Protein AF-A0A9X1VAX0-F1 (afdb_monomer_lite)

pLDDT: mean 89.59, std 10.98, range [48.0, 97.94]

Structure (mmCIF, N/CA/C/O backbone):
data_AF-A0A9X1VAX0-F1
#
_entry.id   AF-A0A9X1VAX0-F1
#
loop_
_atom_site.group_PDB
_atom_site.id
_atom_site.type_symbol
_atom_site.label_atom_id
_atom_site.label_alt_id
_atom_site.label_comp_id
_atom_site.label_asym_id
_atom_site.label_entity_id
_atom_site.label_seq_id
_atom_site.pdbx_PDB_ins_code
_atom_site.Cartn_x
_atom_site.Cartn_y
_atom_site.Cartn_z
_atom_site.occupancy
_atom_site.B_iso_or_equiv
_atom_site.auth_seq_id
_atom_site.auth_comp_id
_atom_site.auth_asym_id
_atom_site.auth_atom_id
_atom_site.pdbx_PDB_model_num
ATOM 1 N N . MET A 1 1 ? -7.367 -18.159 -12.049 1.00 48.00 1 MET A N 1
ATOM 2 C CA . MET A 1 1 ? -6.075 -18.676 -12.539 1.00 48.00 1 MET A CA 1
ATOM 3 C C . MET A 1 1 ? -5.562 -17.677 -13.557 1.00 48.00 1 MET A C 1
ATOM 5 O O . MET A 1 1 ? -6.374 -17.200 -14.334 1.00 48.00 1 MET A O 1
ATOM 9 N N . PHE A 1 2 ? -4.285 -17.302 -13.514 1.00 55.66 2 PHE A N 1
ATOM 10 C CA . PHE A 1 2 ? -3.654 -16.607 -14.638 1.00 55.66 2 PHE A CA 1
ATOM 11 C C . PHE A 1 2 ? -3.226 -17.702 -15.616 1.00 55.66 2 PHE A C 1
ATOM 13 O O . PHE A 1 2 ? -2.277 -18.431 -15.337 1.00 55.66 2 PHE A O 1
ATOM 20 N N . GLU A 1 3 ? -4.012 -17.919 -16.666 1.00 60.62 3 GLU A N 1
ATOM 21 C CA . GLU A 1 3 ? -3.714 -18.920 -17.691 1.00 60.62 3 GLU A CA 1
ATOM 22 C C . GLU A 1 3 ? -2.617 -18.366 -18.608 1.00 60.62 3 GLU A C 1
ATOM 24 O O . GLU A 1 3 ? -2.692 -17.229 -19.063 1.00 60.62 3 GLU A O 1
ATOM 29 N N . SER A 1 4 ? -1.552 -19.138 -18.827 1.00 67.69 4 SER A N 1
ATOM 30 C CA . SER A 1 4 ? -0.422 -18.750 -19.678 1.00 67.69 4 SER A CA 1
ATOM 31 C C . SER A 1 4 ? -0.692 -19.114 -21.142 1.00 67.69 4 SER A C 1
ATOM 33 O O . SER A 1 4 ? 0.106 -19.807 -21.772 1.00 67.69 4 SER A O 1
ATOM 35 N N . ASP A 1 5 ? -1.833 -18.697 -21.682 1.00 76.50 5 ASP A N 1
ATOM 36 C CA . ASP A 1 5 ? -2.206 -18.907 -23.090 1.00 76.50 5 ASP A CA 1
ATOM 37 C C . ASP A 1 5 ? -1.375 -18.050 -24.067 1.00 76.50 5 ASP A C 1
ATOM 39 O O . ASP A 1 5 ? -1.556 -18.115 -25.282 1.00 76.50 5 ASP A O 1
ATOM 43 N N . GLY A 1 6 ? -0.431 -17.262 -23.544 1.00 74.62 6 GLY A N 1
ATOM 44 C CA . GLY A 1 6 ? 0.404 -16.364 -24.330 1.00 74.62 6 GLY A CA 1
ATOM 45 C C . GLY A 1 6 ? -0.338 -15.107 -24.780 1.00 74.62 6 GLY A C 1
ATOM 46 O O . GLY A 1 6 ? 0.197 -14.366 -25.607 1.00 74.62 6 GLY A O 1
ATOM 47 N N . ALA A 1 7 ? -1.538 -14.842 -24.249 1.00 80.62 7 ALA A N 1
ATOM 48 C CA . ALA A 1 7 ? -2.260 -13.617 -24.533 1.00 80.62 7 ALA A CA 1
ATOM 49 C C . ALA A 1 7 ? -1.454 -12.398 -24.064 1.00 80.62 7 ALA A C 1
ATOM 51 O O . ALA A 1 7 ? -1.101 -12.249 -22.891 1.00 80.62 7 ALA A O 1
ATOM 52 N N . ILE A 1 8 ? -1.174 -11.496 -25.004 1.00 80.94 8 ILE A N 1
ATOM 53 C CA . ILE A 1 8 ? -0.601 -10.187 -24.708 1.00 80.94 8 ILE A CA 1
ATOM 54 C C . ILE A 1 8 ? -1.757 -9.277 -24.301 1.00 80.94 8 ILE A C 1
ATOM 56 O O . ILE A 1 8 ? -2.564 -8.874 -25.137 1.00 80.94 8 ILE A O 1
ATOM 60 N N . ILE A 1 9 ? -1.835 -8.954 -23.013 1.00 81.88 9 ILE A N 1
ATOM 61 C CA . ILE A 1 9 ? -2.786 -7.968 -22.503 1.00 81.88 9 ILE A CA 1
ATOM 62 C C . ILE A 1 9 ? -2.109 -6.599 -22.559 1.00 81.88 9 ILE A C 1
ATOM 64 O O . ILE A 1 9 ? -1.244 -6.285 -21.740 1.00 81.88 9 ILE A O 1
ATOM 68 N N . THR A 1 10 ? -2.496 -5.781 -23.535 1.00 83.19 10 THR A N 1
ATOM 69 C CA . THR A 1 10 ? -2.088 -4.374 -23.582 1.00 83.19 10 THR A CA 1
ATOM 70 C C . THR A 1 10 ? -2.902 -3.602 -22.550 1.00 83.19 10 THR A C 1
ATOM 72 O O . THR A 1 10 ? -4.128 -3.651 -22.559 1.00 83.19 10 THR A O 1
ATOM 75 N N . SER A 1 11 ? -2.230 -2.904 -21.634 1.00 84.31 11 SER A N 1
ATOM 76 C CA . SER A 1 11 ? -2.919 -2.018 -20.697 1.00 84.31 11 SER A CA 1
ATOM 77 C C . SER A 1 11 ? -3.171 -0.666 -21.359 1.00 84.31 11 SER A C 1
ATOM 79 O O . SER A 1 11 ? -2.226 0.082 -21.597 1.00 84.31 11 SER A O 1
ATOM 81 N N . ASP A 1 12 ? -4.439 -0.328 -21.593 1.00 88.75 12 ASP A N 1
ATOM 82 C CA . ASP A 1 12 ? -4.864 1.021 -22.004 1.00 88.75 12 ASP A CA 1
ATOM 83 C C . ASP A 1 12 ? -4.983 1.995 -20.813 1.00 88.75 12 ASP A C 1
ATOM 85 O O . ASP A 1 12 ? -5.364 3.158 -20.966 1.00 88.75 12 ASP A O 1
ATOM 89 N N . SER A 1 13 ? -4.682 1.530 -19.596 1.00 86.25 13 SER A N 1
ATOM 90 C CA . SER A 1 13 ? -4.783 2.352 -18.390 1.00 86.25 13 SER A CA 1
ATOM 91 C C . SER A 1 13 ? -3.696 3.422 -18.347 1.00 86.25 13 SER A C 1
ATOM 93 O O . SER A 1 13 ? -2.524 3.169 -18.620 1.00 86.25 13 SER A O 1
ATOM 95 N N . THR A 1 14 ? -4.068 4.621 -17.902 1.00 89.75 14 THR A N 1
ATOM 96 C CA . THR A 1 14 ? -3.097 5.678 -17.608 1.00 89.75 14 THR A CA 1
ATOM 97 C C . THR A 1 14 ? -2.289 5.322 -16.364 1.00 89.75 14 THR A C 1
ATOM 99 O O . THR A 1 14 ? -2.861 5.085 -15.298 1.00 89.75 14 THR A O 1
ATOM 102 N N . LEU A 1 15 ? -0.958 5.334 -16.482 1.00 89.38 15 LEU A N 1
ATOM 103 C CA . LEU A 1 15 ? -0.066 5.176 -15.337 1.00 89.38 15 LEU A CA 1
ATOM 104 C C . LEU A 1 15 ? -0.306 6.314 -14.334 1.00 89.38 15 LEU A C 1
ATOM 106 O O . LEU A 1 15 ? -0.224 7.491 -14.686 1.00 89.38 15 LEU A O 1
ATOM 110 N N . ARG A 1 16 ? -0.603 5.958 -13.084 1.00 89.12 16 ARG A N 1
ATOM 111 C CA . ARG A 1 16 ? -0.801 6.901 -11.979 1.00 89.12 16 ARG A CA 1
ATOM 112 C C . ARG A 1 16 ? 0.201 6.612 -10.875 1.00 89.12 16 ARG A C 1
ATOM 114 O O . ARG A 1 16 ? 0.342 5.470 -10.452 1.00 89.12 16 ARG A O 1
ATOM 121 N N . PHE A 1 17 ? 0.852 7.664 -10.397 1.00 89.44 17 PHE A N 1
ATOM 122 C CA . PHE A 1 17 ? 1.719 7.613 -9.228 1.00 89.44 17 PHE A CA 1
ATOM 123 C C . PHE A 1 17 ? 0.944 8.173 -8.043 1.00 89.44 17 PHE A C 1
ATOM 125 O O . PHE A 1 17 ? 0.838 9.388 -7.892 1.00 89.44 17 PHE A O 1
ATOM 132 N N . SER A 1 18 ? 0.351 7.286 -7.247 1.00 92.25 18 SER A N 1
ATOM 133 C CA . SER A 1 18 ? -0.340 7.681 -6.022 1.00 92.25 18 SER A CA 1
ATOM 134 C C . SER A 1 18 ? 0.669 8.067 -4.949 1.00 92.25 18 SER A C 1
ATOM 136 O O . SER A 1 18 ? 1.671 7.382 -4.737 1.00 92.25 18 SER A O 1
ATOM 138 N N . SER A 1 19 ? 0.390 9.165 -4.258 1.00 94.44 19 SER A N 1
ATOM 139 C CA . SER A 1 19 ? 1.157 9.590 -3.098 1.00 94.44 19 SER A CA 1
ATOM 140 C C . SER A 1 19 ? 0.980 8.625 -1.926 1.00 94.44 19 SER A C 1
ATOM 142 O O . SER A 1 19 ? 0.015 7.859 -1.843 1.00 94.44 19 SER A O 1
ATOM 144 N N . TYR A 1 20 ? 1.907 8.706 -0.973 1.00 95.00 20 TYR A N 1
ATOM 145 C CA . TYR A 1 20 ? 1.803 7.978 0.288 1.00 95.00 20 TYR A CA 1
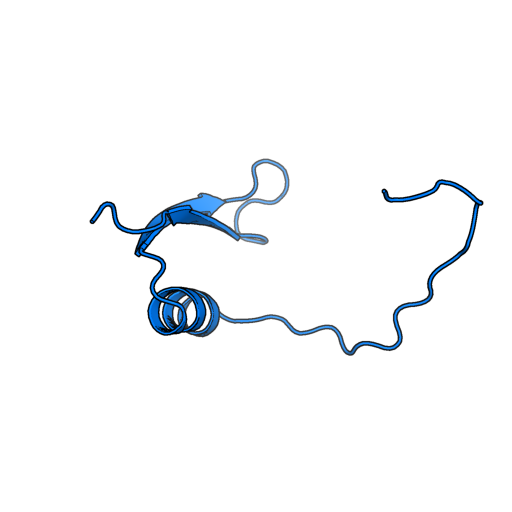ATOM 146 C C . TYR A 1 20 ? 0.463 8.237 0.991 1.00 95.00 20 TYR A C 1
ATOM 148 O O . TYR A 1 20 ? -0.181 7.304 1.470 1.00 95.00 20 TYR A O 1
ATOM 156 N N . GLU A 1 21 ? 0.038 9.503 1.041 1.00 96.94 21 GLU A N 1
ATOM 157 C CA . GLU A 1 21 ? -1.182 9.908 1.734 1.00 96.94 21 GLU A CA 1
ATOM 158 C C . GLU A 1 21 ? -2.425 9.303 1.075 1.00 96.94 21 GLU A C 1
ATOM 160 O O . GLU A 1 21 ? -3.238 8.697 1.773 1.00 96.94 21 GLU A O 1
ATOM 165 N N . GLU A 1 22 ? -2.523 9.366 -0.257 1.00 97.31 22 GLU A N 1
ATOM 166 C CA . GLU A 1 22 ? -3.627 8.770 -1.020 1.00 97.31 22 GLU A CA 1
ATOM 167 C C . GLU A 1 22 ? -3.760 7.267 -0.761 1.00 97.31 22 GLU A C 1
ATOM 169 O O . GLU A 1 22 ? -4.858 6.784 -0.482 1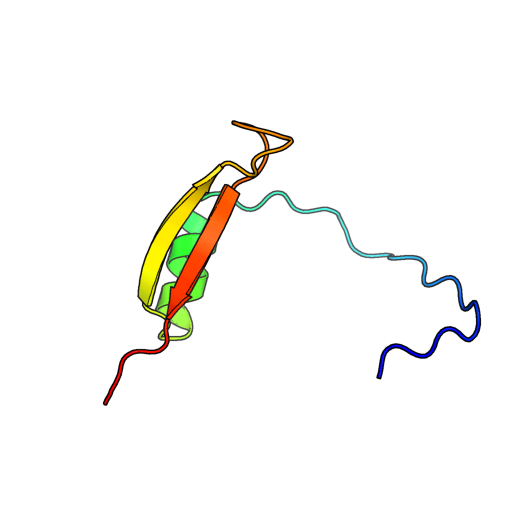.00 97.31 22 GLU A O 1
ATOM 174 N N . ILE A 1 23 ? -2.648 6.525 -0.795 1.00 97.06 23 ILE A N 1
ATOM 175 C CA . ILE A 1 23 ? -2.668 5.086 -0.507 1.00 97.06 23 ILE A CA 1
ATOM 176 C C . ILE A 1 23 ? -3.059 4.833 0.950 1.00 97.06 23 ILE A C 1
ATOM 178 O O . ILE A 1 23 ? -3.914 3.990 1.222 1.00 97.06 23 ILE A O 1
ATOM 182 N N . SER A 1 24 ? -2.485 5.581 1.895 1.00 96.94 24 SER A N 1
ATOM 183 C CA . SER A 1 24 ? -2.770 5.401 3.320 1.00 96.94 24 SER A CA 1
ATOM 184 C C . SER A 1 24 ? -4.234 5.684 3.676 1.00 96.94 24 SER A C 1
ATOM 186 O O . SER A 1 24 ? -4.805 4.980 4.508 1.00 96.94 24 SER A O 1
ATOM 188 N N . ASN A 1 25 ? -4.853 6.675 3.030 1.00 97.56 25 ASN A N 1
ATOM 189 C CA . ASN A 1 25 ? -6.259 7.018 3.223 1.00 97.56 25 ASN A CA 1
ATOM 190 C C . ASN A 1 25 ? -7.164 5.984 2.559 1.00 97.56 25 ASN A C 1
ATOM 192 O O . ASN A 1 25 ? -8.071 5.483 3.211 1.00 97.56 25 ASN A O 1
ATOM 196 N N . SER A 1 26 ? -6.842 5.556 1.336 1.00 97.31 26 SER A N 1
ATOM 197 C CA . SER A 1 26 ? -7.579 4.492 0.647 1.00 97.31 26 SER A CA 1
ATOM 198 C C . SER A 1 26 ? -7.637 3.198 1.469 1.00 97.31 26 SER A C 1
ATOM 200 O O . SER A 1 26 ? -8.699 2.595 1.603 1.00 97.31 26 SER A O 1
ATOM 202 N N . LEU A 1 27 ? -6.526 2.804 2.107 1.00 97.19 27 LEU A N 1
ATOM 203 C CA . LEU A 1 27 ? -6.497 1.647 3.010 1.00 97.19 27 LEU A CA 1
ATOM 204 C C . LEU A 1 27 ? -7.435 1.822 4.215 1.00 97.19 27 LEU A C 1
ATOM 206 O O . LEU A 1 27 ? -8.167 0.894 4.559 1.00 97.19 27 LEU A O 1
ATOM 210 N N . LYS A 1 28 ? -7.442 3.006 4.837 1.00 96.00 28 LYS A N 1
ATOM 211 C CA . LYS A 1 28 ? -8.335 3.311 5.967 1.00 96.00 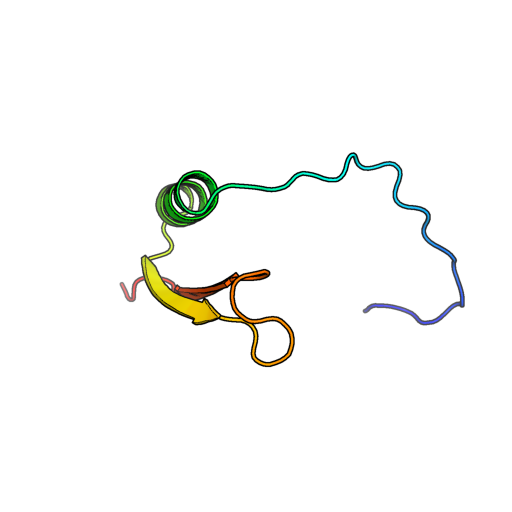28 LYS A CA 1
ATOM 212 C C . LYS A 1 28 ? -9.803 3.323 5.547 1.00 96.00 28 LYS A C 1
ATOM 214 O O . LYS A 1 28 ? -10.629 2.778 6.274 1.00 96.00 28 LYS A O 1
ATOM 219 N N . ASP A 1 29 ? -10.114 3.889 4.384 1.00 97.94 29 ASP A N 1
ATOM 220 C CA . ASP A 1 29 ? -11.479 4.009 3.861 1.00 97.94 29 ASP A CA 1
ATOM 221 C C . ASP A 1 29 ? -12.129 2.639 3.633 1.00 97.94 29 ASP A C 1
ATOM 223 O O . ASP A 1 29 ? -13.334 2.477 3.817 1.00 97.94 29 ASP A O 1
ATOM 227 N N . VAL A 1 30 ? -11.327 1.622 3.303 1.00 97.25 30 VAL A N 1
ATOM 228 C CA . VAL A 1 30 ? -11.789 0.230 3.174 1.00 97.25 30 VAL A CA 1
ATOM 229 C C . VAL A 1 30 ? -11.681 -0.577 4.476 1.00 97.25 30 VAL A C 1
ATOM 231 O O . VAL A 1 30 ? -11.889 -1.791 4.474 1.00 97.25 30 VAL A O 1
ATOM 234 N N . GLY A 1 31 ? -11.359 0.073 5.597 1.00 96.69 31 GLY A N 1
ATOM 235 C CA . GLY A 1 31 ? -11.287 -0.548 6.919 1.00 96.69 31 GLY A CA 1
ATOM 236 C C . GLY A 1 31 ? -10.046 -1.412 7.154 1.00 96.69 31 GLY A C 1
ATOM 237 O O . GLY A 1 31 ? -10.069 -2.278 8.028 1.00 96.69 31 GLY A O 1
ATOM 238 N N . LEU A 1 32 ? -8.966 -1.214 6.392 1.00 97.69 32 LEU A N 1
ATOM 239 C CA . LEU A 1 32 ? -7.674 -1.849 6.650 1.00 97.69 32 LEU A CA 1
ATOM 240 C C . LEU A 1 32 ? -6.813 -0.960 7.552 1.00 97.69 32 LEU A C 1
ATOM 242 O O . LEU A 1 32 ? -6.755 0.260 7.405 1.00 97.69 32 LEU A O 1
ATOM 246 N N . THR A 1 33 ? -6.095 -1.587 8.480 1.00 96.25 33 THR A N 1
ATOM 247 C CA . THR A 1 33 ? -5.099 -0.910 9.311 1.00 96.25 33 THR A CA 1
ATOM 248 C C . THR A 1 33 ? -3.735 -1.036 8.648 1.00 96.25 33 THR A C 1
ATOM 250 O O . THR A 1 33 ? -3.258 -2.149 8.422 1.00 96.25 33 THR A O 1
ATOM 253 N N . LEU A 1 34 ? -3.114 0.099 8.328 1.00 96.88 34 LEU A N 1
ATOM 254 C CA . LEU A 1 34 ? -1.728 0.146 7.871 1.00 96.88 34 LEU A CA 1
ATOM 255 C C . LEU A 1 34 ? -0.798 -0.130 9.060 1.00 96.88 34 LEU A C 1
ATOM 257 O O . LEU A 1 34 ? -0.820 0.618 10.033 1.00 96.88 34 LEU A O 1
ATOM 261 N N . GLU A 1 35 ? -0.003 -1.194 8.977 1.00 97.00 35 GLU A N 1
ATOM 262 C CA . GLU A 1 35 ? 0.909 -1.624 10.045 1.00 97.00 35 GLU A CA 1
ATOM 263 C C . GLU A 1 35 ? 2.326 -1.104 9.819 1.00 97.00 35 GLU A C 1
ATOM 265 O O . GLU A 1 35 ? 2.970 -0.616 10.742 1.00 97.00 35 GLU A O 1
ATOM 270 N N . GLU A 1 36 ? 2.817 -1.200 8.584 1.00 96.75 36 GLU A N 1
ATOM 271 C CA . GLU A 1 36 ? 4.191 -0.841 8.255 1.00 96.75 36 GLU A CA 1
ATOM 272 C C . GLU A 1 36 ? 4.305 -0.404 6.793 1.00 96.75 36 GLU A C 1
ATOM 274 O O . GLU A 1 36 ? 3.576 -0.889 5.925 1.00 96.75 36 GLU A O 1
ATOM 279 N N . VAL A 1 37 ? 5.252 0.490 6.512 1.00 96.69 37 VAL A N 1
ATOM 280 C CA . VAL A 1 37 ? 5.668 0.832 5.151 1.00 96.69 37 VAL A CA 1
ATOM 281 C C . VAL A 1 37 ? 7.168 0.634 5.041 1.00 96.69 37 VAL A C 1
ATOM 283 O O . VAL A 1 37 ? 7.923 1.086 5.899 1.00 96.69 37 VAL A O 1
ATOM 286 N N . ARG A 1 38 ? 7.590 -0.055 3.984 1.00 96.06 38 ARG A N 1
ATOM 287 C CA . ARG A 1 38 ? 8.993 -0.375 3.712 1.00 96.06 38 ARG A CA 1
ATOM 288 C C . ARG A 1 38 ? 9.395 0.129 2.340 1.00 96.06 38 ARG A C 1
ATOM 290 O O . ARG A 1 38 ? 8.554 0.253 1.455 1.00 96.06 38 ARG A O 1
ATOM 297 N N . ASP A 1 39 ? 10.687 0.323 2.141 1.00 95.69 39 ASP A N 1
ATOM 298 C CA . ASP A 1 39 ? 11.250 0.433 0.803 1.00 95.69 39 ASP A CA 1
ATOM 299 C C . ASP A 1 39 ? 11.290 -0.933 0.116 1.00 95.69 39 ASP A C 1
ATOM 301 O O . ASP A 1 39 ? 11.603 -1.957 0.736 1.00 95.69 39 ASP A O 1
ATOM 305 N N . ALA A 1 40 ? 11.012 -0.948 -1.186 1.00 94.31 40 ALA A N 1
ATOM 306 C CA . ALA A 1 40 ? 11.293 -2.117 -2.001 1.00 94.31 40 ALA A CA 1
ATOM 307 C C . ALA A 1 40 ? 12.818 -2.367 -2.032 1.00 94.31 40 ALA A C 1
ATOM 309 O O . ALA A 1 40 ? 13.589 -1.447 -2.328 1.00 94.31 40 ALA A O 1
ATOM 310 N N . PRO A 1 41 ? 13.279 -3.599 -1.747 1.00 92.81 41 PRO A N 1
ATOM 311 C CA . PRO A 1 41 ? 14.695 -3.884 -1.503 1.00 92.81 41 PRO A CA 1
ATOM 312 C C . PRO A 1 41 ? 15.600 -3.638 -2.719 1.00 92.81 41 PRO A C 1
ATOM 314 O O . PRO A 1 41 ? 16.775 -3.323 -2.560 1.00 92.81 41 PRO A O 1
ATOM 317 N N . ASP A 1 42 ? 15.070 -3.767 -3.933 1.00 95.62 42 ASP A N 1
ATOM 318 C CA . ASP A 1 42 ? 15.779 -3.568 -5.200 1.00 95.62 42 ASP A CA 1
ATOM 319 C C . ASP A 1 42 ? 15.702 -2.125 -5.730 1.00 95.62 42 ASP A C 1
ATOM 321 O O . ASP A 1 42 ? 16.438 -1.756 -6.646 1.00 95.62 42 ASP A O 1
ATOM 325 N N . ARG A 1 43 ? 14.821 -1.294 -5.161 1.00 93.81 43 ARG A N 1
ATOM 326 C CA . ARG A 1 43 ? 14.553 0.079 -5.619 1.00 93.81 43 ARG A CA 1
ATOM 327 C C . ARG A 1 43 ? 14.228 1.025 -4.451 1.00 93.81 43 ARG A C 1
ATOM 329 O O . ARG A 1 43 ? 13.159 1.643 -4.422 1.00 93.81 43 ARG A O 1
ATOM 336 N N . PRO A 1 44 ? 15.162 1.176 -3.499 1.00 90.31 44 PRO A N 1
ATOM 337 C CA . PRO A 1 44 ? 14.956 2.021 -2.329 1.00 90.31 44 PRO A CA 1
ATOM 338 C C . PRO A 1 44 ? 14.727 3.486 -2.722 1.00 90.31 44 PRO A C 1
ATOM 340 O O . PRO A 1 44 ? 15.355 4.004 -3.649 1.00 90.31 44 PRO A O 1
ATOM 343 N N . GLY A 1 45 ? 13.794 4.149 -2.038 1.00 88.31 45 GLY A N 1
ATOM 344 C CA . GLY A 1 45 ? 13.377 5.530 -2.286 1.00 88.31 45 GLY A CA 1
ATOM 345 C C . GLY A 1 45 ? 12.567 5.740 -3.569 1.00 88.31 45 GLY A C 1
AT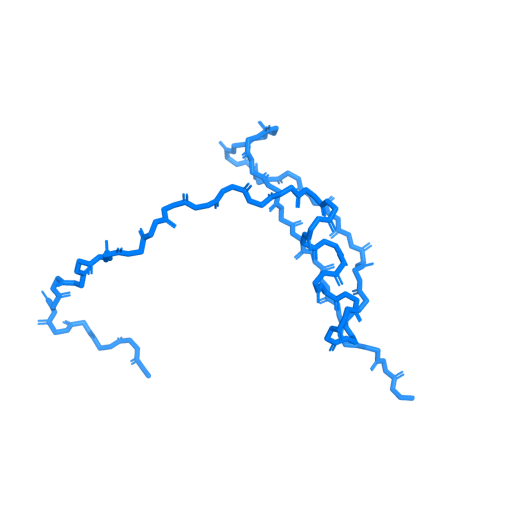OM 346 O O . GLY A 1 45 ? 12.170 6.868 -3.856 1.00 88.31 45 GLY A O 1
ATOM 347 N N . ARG A 1 46 ? 12.337 4.683 -4.360 1.00 90.12 46 ARG A N 1
ATOM 348 C CA . ARG A 1 46 ? 11.580 4.738 -5.622 1.00 90.12 46 ARG A CA 1
ATOM 349 C C . ARG A 1 46 ? 10.275 3.963 -5.565 1.00 90.12 46 ARG A C 1
ATOM 351 O O . ARG A 1 46 ? 9.349 4.318 -6.286 1.00 90.12 46 ARG A O 1
ATOM 358 N N . GLU A 1 47 ? 10.195 2.937 -4.722 1.00 94.50 47 GLU A N 1
ATOM 359 C CA . GLU A 1 47 ? 8.950 2.218 -4.484 1.00 94.50 47 GLU A CA 1
ATOM 360 C C . GLU A 1 47 ? 8.766 1.859 -3.015 1.00 94.50 47 GLU A C 1
ATOM 362 O O . GLU A 1 47 ? 9.700 1.435 -2.333 1.00 94.50 47 GLU A O 1
ATOM 367 N N . LEU A 1 48 ? 7.524 2.010 -2.563 1.00 94.81 48 LEU A N 1
ATOM 368 C CA . LEU A 1 48 ? 7.092 1.737 -1.205 1.00 94.81 48 LEU A CA 1
ATOM 369 C C . LEU A 1 48 ? 6.194 0.498 -1.177 1.00 94.81 48 LEU A C 1
ATOM 371 O O . LEU A 1 48 ? 5.280 0.354 -1.987 1.00 94.81 48 LEU A O 1
ATOM 375 N N . VAL A 1 49 ? 6.423 -0.366 -0.195 1.00 95.69 49 VAL A N 1
ATOM 376 C CA . VAL A 1 49 ? 5.624 -1.554 0.102 1.00 95.69 49 VAL A CA 1
ATOM 377 C C . VAL A 1 49 ? 4.790 -1.271 1.348 1.00 95.69 49 VAL A C 1
ATOM 379 O O . VAL A 1 49 ? 5.335 -1.143 2.443 1.00 95.69 49 VAL A O 1
ATOM 382 N N . PHE A 1 50 ? 3.468 -1.186 1.186 1.00 97.12 50 PHE A N 1
ATOM 383 C CA . PHE A 1 50 ? 2.516 -0.979 2.281 1.00 97.12 50 PHE A CA 1
ATOM 384 C C . PHE A 1 50 ? 2.037 -2.332 2.819 1.00 97.12 50 PHE A C 1
ATOM 386 O O . PHE A 1 50 ? 1.432 -3.118 2.090 1.00 97.12 50 PHE A O 1
ATOM 393 N N . ILE A 1 51 ? 2.280 -2.603 4.100 1.00 97.31 51 ILE A N 1
ATOM 394 C CA . ILE A 1 51 ? 1.801 -3.798 4.800 1.00 97.31 51 ILE A CA 1
ATOM 395 C C . ILE A 1 51 ? 0.576 -3.398 5.616 1.00 97.31 51 ILE A C 1
ATOM 397 O O . ILE A 1 51 ? 0.678 -2.658 6.593 1.00 97.31 51 ILE A O 1
ATOM 401 N N . ALA A 1 52 ? -0.590 -3.897 5.217 1.00 97.69 52 ALA A N 1
ATOM 402 C CA . ALA A 1 52 ? -1.851 -3.636 5.897 1.00 97.69 52 ALA A CA 1
ATOM 403 C C . ALA A 1 52 ? -2.490 -4.938 6.376 1.00 97.69 52 ALA A C 1
ATOM 405 O O . ALA A 1 52 ? -2.374 -5.983 5.732 1.00 97.69 52 ALA A O 1
ATOM 406 N N . ARG A 1 53 ? -3.206 -4.866 7.496 1.00 97.00 53 ARG A N 1
ATOM 407 C CA . ARG A 1 53 ? -3.996 -5.979 8.020 1.00 97.00 53 ARG A CA 1
ATOM 408 C C . ARG A 1 53 ? -5.463 -5.611 8.113 1.00 97.00 53 ARG A C 1
ATOM 410 O O . ARG A 1 53 ? -5.837 -4.446 8.240 1.00 97.00 53 ARG A O 1
ATOM 417 N N . ARG A 1 54 ? -6.298 -6.643 8.129 1.00 95.75 54 ARG A N 1
ATOM 418 C CA . ARG A 1 54 ? -7.677 -6.499 8.578 1.00 95.75 54 ARG A CA 1
ATOM 419 C C . ARG A 1 54 ? -7.683 -6.389 10.107 1.00 95.75 54 ARG A C 1
ATOM 421 O O . ARG A 1 54 ? -6.987 -7.184 10.745 1.00 95.75 54 ARG A O 1
ATOM 428 N N . PRO A 1 55 ? -8.447 -5.459 10.696 1.00 89.06 55 PRO A N 1
ATOM 429 C CA . PRO A 1 55 ? -8.687 -5.456 12.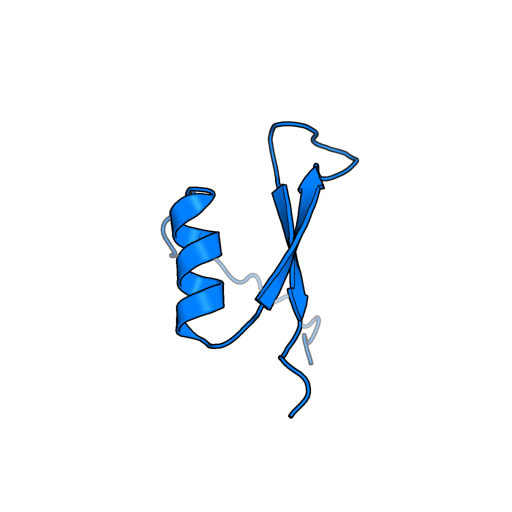129 1.00 89.06 55 PRO A CA 1
ATOM 430 C C . PRO A 1 55 ? -9.264 -6.809 12.556 1.00 89.06 55 PRO A C 1
ATOM 432 O O . PRO A 1 55 ? -10.158 -7.345 11.894 1.00 89.06 55 PRO A O 1
ATOM 435 N N . THR A 1 56 ? -8.740 -7.380 13.635 1.00 82.94 56 THR A N 1
ATOM 436 C CA . THR A 1 56 ? -9.399 -8.510 14.296 1.00 82.94 56 THR A CA 1
ATOM 437 C C . THR A 1 56 ? -10.620 -7.959 15.034 1.00 82.94 56 THR A C 1
ATOM 439 O O . THR A 1 56 ? -10.503 -6.907 15.662 1.00 82.94 56 THR A O 1
ATOM 442 N N . ALA A 1 57 ? -11.770 -8.625 14.892 1.00 69.62 57 ALA A N 1
ATOM 443 C CA . ALA A 1 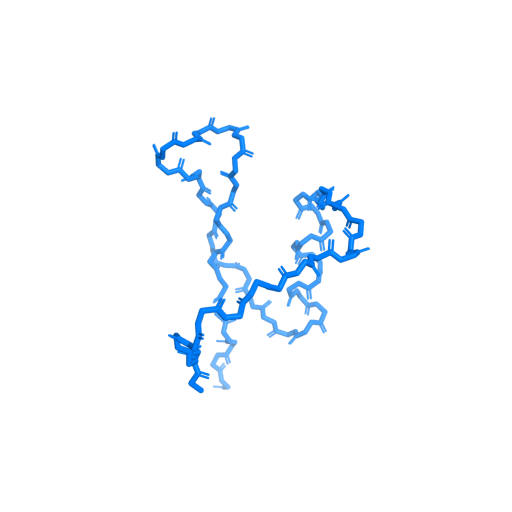57 ? -13.019 -8.258 15.566 1.00 69.62 57 ALA A CA 1
ATOM 444 C C . ALA A 1 57 ? -12.907 -8.332 17.096 1.00 69.62 57 ALA A C 1
ATOM 446 O O . ALA A 1 57 ? -12.126 -9.184 17.582 1.00 69.62 57 ALA A O 1
#

Radius of gyration: 15.46 Å; chains: 1; bounding box: 29×29×40 Å

Sequence (57 aa):
MFESDGAIITSDSTLRFSSYEEISNSLKDVGLTLEEVRDAPDRPGRELVFIARRPTA

Secondary structure (DSSP, 8-state):
----S-------SPP----HHHHHHHHHHTTPEEEEEEE-TTSTTT-EEEEEEPPP-

Foldseek 3Di:
DPDPPVDDDDDPDDDDDDDPVRVCVVCVVVQKAFDDKDADPVGGPPDIDTDIDHDDD

Organism: NCBI:txid2005001